Protein AF-A0A6N7CE46-F1 (afdb_monomer)

Mean predicted aligned error: 7.09 Å

Nearest PDB structures (foldseek):
  2wns-assembly1_A  TM=3.962E-01  e=1.660E+00  Homo sapiens
  1vi6-assembly2_C  TM=4.891E-01  e=3.955E+00  Archaeoglobus fulgidus
  5vjn-assembly1_B  TM=3.052E-01  e=3.461E+00  Saccharomyces cerevisiae
  1g2p-assembly1_A-2  TM=2.983E-01  e=4.520E+00  Saccharomyces cerevisiae

Sequence (138 aa):
MKKDTRSAGVARQYSGTAGRIENSQIGVFLAYASDRSRALIDRELYLPRAWTEDRERCRAAGIGDEVAFATKPELAQTMIERALDAGVPFGWLTGDEAYGQVGKLRLWLESRGVAHVLAVPKSQMVISMEPQQRRAHA

Radius of gyration: 19.27 Å; Cα contacts (8 Å, |Δi|>4): 170; chains: 1; bounding box: 37×44×68 Å

Foldseek 3Di:
DDPDPLAAQFDQDQDPVVNHGDGDWDKAWDWDDDPVDIDTPDMDTQHDQVCLVDVVSCVSNVHDVPDHHDDSLRVVLVVVVVCVVVVPDDQAEEDEQVNVCPVVSVVVCVVVVHHYDYHHDPPDDDDDPDDDPDDPDD

Secondary structure (DSSP, 8-state):
----SSSTT-EEEEETTTTEEEEE-EEEEEEEE-SS-EEEEEEEEE--HHHHT-HHHHHHTT--TT-----HHHHHHHHHHHHHHTT---S-EEE-HHHHT-HHHHHHHHHTT--EEE---TT-----S---------

Solvent-accessible 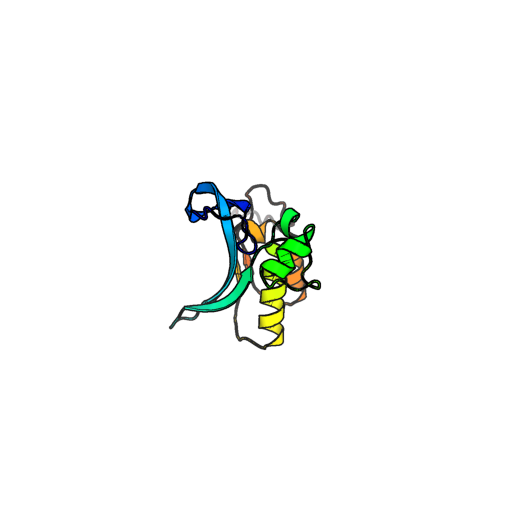surface area (backbone atoms only — not comparable to full-atom values): 8703 Å² total; per-residue (Å²): 130,55,93,63,76,70,51,68,42,44,39,80,37,77,35,80,91,74,74,41,75,39,43,38,67,49,75,49,74,43,69,49,76,57,98,88,50,72,45,76,77,45,76,46,76,44,41,50,60,80,45,56,74,33,61,69,58,30,48,78,44,74,42,61,89,86,58,67,70,55,53,70,58,56,51,50,50,51,52,50,49,53,38,55,75,69,62,60,88,76,83,62,46,76,51,54,45,86,47,37,60,37,60,68,58,53,54,49,34,55,75,71,71,46,47,70,54,57,38,56,55,92,84,59,87,76,87,77,96,71,91,78,85,75,84,89,74,134

Structure (mmCIF, N/CA/C/O backbone):
data_AF-A0A6N7CE46-F1
#
_entry.id   AF-A0A6N7CE46-F1
#
loop_
_atom_site.group_PDB
_atom_site.id
_atom_site.type_symbol
_atom_site.label_atom_id
_atom_site.label_alt_id
_atom_site.label_comp_id
_atom_site.label_asym_id
_atom_site.label_entity_id
_atom_site.label_seq_id
_atom_site.pdbx_PDB_ins_code
_atom_site.Cartn_x
_atom_site.Cartn_y
_atom_site.Cartn_z
_atom_site.occupancy
_atom_site.B_iso_or_equiv
_atom_site.auth_seq_id
_atom_site.auth_comp_id
_atom_site.auth_asym_id
_atom_site.auth_atom_id
_atom_site.pdbx_PDB_model_num
ATOM 1 N N . MET A 1 1 ? 14.168 -17.577 -2.569 1.00 52.12 1 MET A N 1
ATOM 2 C CA . MET A 1 1 ? 15.008 -16.953 -3.616 1.00 52.12 1 MET A CA 1
ATOM 3 C C . MET A 1 1 ? 14.562 -17.419 -4.990 1.00 52.12 1 MET A C 1
ATOM 5 O O . MET A 1 1 ? 14.509 -18.624 -5.221 1.00 52.12 1 MET A O 1
ATOM 9 N N . LYS A 1 2 ? 14.217 -16.488 -5.887 1.00 58.75 2 LYS A N 1
ATOM 10 C CA . LYS A 1 2 ? 13.754 -16.837 -7.234 1.00 58.75 2 LYS A CA 1
ATOM 11 C C . LYS A 1 2 ? 14.943 -16.851 -8.194 1.00 58.75 2 LYS A C 1
ATOM 13 O O . LYS A 1 2 ? 15.678 -15.872 -8.274 1.00 58.75 2 LYS A O 1
ATOM 18 N N . LYS A 1 3 ? 15.159 -17.972 -8.886 1.00 66.12 3 LYS A N 1
ATOM 19 C CA . LYS A 1 3 ? 16.285 -18.149 -9.826 1.00 66.12 3 LYS A CA 1
ATOM 20 C C . LYS A 1 3 ? 15.964 -17.715 -11.262 1.00 66.12 3 LYS A C 1
ATOM 22 O O . LYS A 1 3 ? 16.860 -17.672 -12.090 1.00 66.12 3 LYS A O 1
ATOM 27 N N . ASP A 1 4 ? 14.704 -17.406 -11.541 1.00 70.12 4 ASP A N 1
ATOM 28 C CA . ASP A 1 4 ? 14.203 -17.069 -12.872 1.00 70.12 4 ASP A CA 1
ATOM 29 C C . ASP A 1 4 ? 14.000 -15.550 -13.032 1.00 70.12 4 ASP A C 1
ATOM 31 O O . ASP A 1 4 ? 13.749 -14.842 -12.052 1.00 70.12 4 ASP A O 1
ATOM 35 N N . THR A 1 5 ? 14.116 -15.061 -14.268 1.00 73.31 5 THR A N 1
ATOM 36 C CA . THR A 1 5 ? 13.895 -13.665 -14.676 1.00 73.31 5 THR A CA 1
ATOM 37 C C . THR A 1 5 ? 12.525 -13.438 -15.322 1.00 73.31 5 THR A C 1
ATOM 39 O O . THR A 1 5 ? 12.102 -12.287 -15.437 1.00 73.31 5 THR A O 1
ATOM 42 N N . ARG A 1 6 ? 11.799 -14.495 -15.708 1.00 81.12 6 ARG A N 1
ATOM 43 C CA . ARG A 1 6 ? 10.496 -14.402 -16.403 1.00 81.12 6 ARG A CA 1
ATOM 44 C C . ARG A 1 6 ? 9.322 -14.148 -15.469 1.00 81.12 6 ARG A C 1
ATOM 46 O O . ARG A 1 6 ? 8.261 -13.694 -15.869 1.00 81.12 6 ARG A O 1
ATOM 53 N N . SER A 1 7 ? 9.518 -14.443 -14.202 1.00 88.00 7 SER A N 1
ATOM 54 C CA . SER A 1 7 ? 8.521 -14.277 -13.164 1.00 88.00 7 SER A CA 1
ATOM 55 C C . SER A 1 7 ? 8.174 -12.818 -12.849 1.00 88.00 7 SER A C 1
ATOM 57 O O . SER A 1 7 ? 9.048 -12.086 -12.395 1.00 88.00 7 SER A O 1
ATOM 59 N N . ALA A 1 8 ? 6.897 -12.445 -12.980 1.00 91.81 8 ALA A N 1
ATOM 60 C CA . ALA A 1 8 ? 6.363 -11.093 -12.750 1.00 91.81 8 ALA A CA 1
ATOM 61 C C . ALA A 1 8 ? 7.007 -10.344 -11.566 1.00 91.81 8 ALA A C 1
ATOM 63 O O . ALA A 1 8 ? 7.014 -10.838 -10.440 1.00 91.81 8 ALA A O 1
ATOM 64 N N . GLY A 1 9 ? 7.543 -9.145 -11.793 1.00 91.81 9 GLY A N 1
ATOM 65 C CA . GLY A 1 9 ? 8.088 -8.288 -10.730 1.00 91.81 9 GLY A CA 1
ATOM 66 C C . GLY A 1 9 ? 9.365 -8.795 -10.047 1.00 91.81 9 GLY A C 1
ATOM 67 O O . GLY A 1 9 ? 9.808 -8.196 -9.066 1.00 91.81 9 GLY A O 1
ATOM 68 N N . VAL A 1 10 ? 9.980 -9.886 -10.526 1.00 92.75 10 VAL A N 1
ATOM 69 C CA . VAL A 1 10 ? 11.241 -10.377 -9.959 1.00 92.75 10 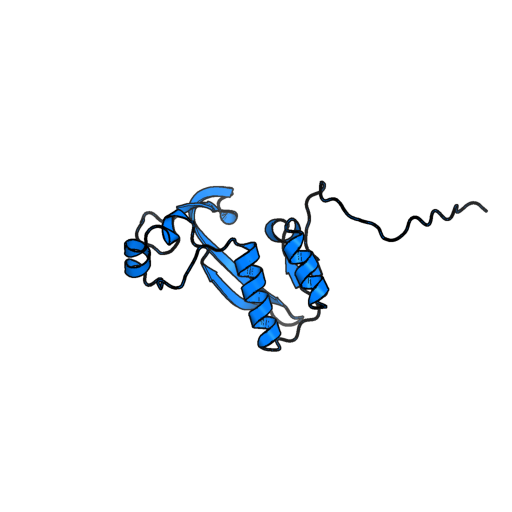VAL A CA 1
ATOM 70 C C . VAL A 1 10 ? 12.396 -9.444 -10.323 1.00 92.75 10 VAL A C 1
ATOM 72 O O . VAL A 1 10 ? 12.641 -9.147 -11.496 1.00 92.75 10 VAL A O 1
ATOM 75 N N . ALA A 1 11 ? 13.121 -8.975 -9.317 1.00 91.00 11 ALA A N 1
ATOM 76 C CA . ALA A 1 11 ? 14.342 -8.203 -9.506 1.00 91.00 11 ALA A CA 1
ATOM 77 C C . ALA A 1 11 ? 15.211 -8.268 -8.252 1.00 91.00 11 ALA A C 1
ATOM 79 O O . ALA A 1 11 ? 14.771 -8.722 -7.193 1.00 91.00 11 ALA A O 1
ATOM 80 N N . ARG A 1 12 ? 16.437 -7.747 -8.350 1.00 88.81 12 ARG A N 1
ATOM 81 C CA . ARG A 1 12 ? 17.277 -7.490 -7.180 1.00 88.81 12 ARG A CA 1
ATOM 82 C C . ARG A 1 12 ? 16.659 -6.388 -6.327 1.00 88.81 12 ARG A C 1
ATOM 84 O O . ARG A 1 12 ? 16.721 -5.216 -6.682 1.00 88.81 12 ARG A O 1
ATOM 91 N N . GLN A 1 13 ? 16.079 -6.781 -5.203 1.00 86.00 13 GLN A N 1
ATOM 92 C CA . GLN A 1 13 ? 15.368 -5.895 -4.289 1.00 86.00 13 GLN A CA 1
ATOM 93 C C . GLN A 1 13 ? 15.736 -6.249 -2.854 1.00 86.00 13 GLN A C 1
ATOM 95 O O . GLN A 1 13 ? 16.085 -7.395 -2.566 1.00 86.00 13 GLN A O 1
ATOM 100 N N . TYR A 1 14 ? 15.671 -5.269 -1.952 1.00 80.56 14 TYR A N 1
ATOM 101 C CA . TYR A 1 14 ? 15.805 -5.552 -0.530 1.00 80.56 14 TYR A CA 1
ATOM 102 C C . TYR A 1 14 ? 14.609 -6.389 -0.066 1.00 80.56 14 TYR A C 1
ATOM 104 O O . TYR A 1 14 ? 13.462 -5.942 -0.135 1.00 80.56 14 TYR A O 1
ATOM 112 N N . SER A 1 15 ? 14.890 -7.608 0.380 1.00 77.06 15 SER A N 1
ATOM 113 C CA . SER A 1 15 ? 13.914 -8.512 0.972 1.00 77.06 15 SER A CA 1
ATOM 114 C C . SER A 1 15 ? 13.991 -8.362 2.485 1.00 77.06 15 SER A C 1
ATOM 116 O O . SER A 1 15 ? 14.996 -8.736 3.088 1.00 77.06 15 SER A O 1
ATOM 118 N N . GLY A 1 16 ? 12.933 -7.823 3.099 1.00 73.75 16 GLY A N 1
ATOM 119 C CA . GLY A 1 16 ? 12.868 -7.643 4.553 1.00 73.75 16 GLY A CA 1
ATOM 120 C C . GLY A 1 16 ? 12.995 -8.967 5.310 1.00 73.75 16 GLY A C 1
ATOM 121 O O . GLY A 1 16 ? 13.712 -9.045 6.298 1.00 73.75 16 GLY A O 1
ATOM 122 N N . THR A 1 17 ? 12.396 -10.042 4.788 1.00 71.81 17 THR A N 1
ATOM 123 C CA . THR A 1 17 ? 12.501 -11.386 5.377 1.00 71.81 17 THR A CA 1
ATOM 124 C C . THR A 1 17 ? 13.910 -11.969 5.268 1.00 71.81 17 THR A C 1
ATOM 126 O O . THR A 1 17 ? 14.352 -12.667 6.173 1.00 71.81 17 THR A O 1
ATOM 129 N N . ALA A 1 18 ? 14.625 -11.701 4.170 1.00 73.19 18 ALA A N 1
ATOM 130 C CA . ALA A 1 18 ? 15.988 -12.200 3.975 1.00 73.19 18 ALA A CA 1
ATOM 131 C C . ALA A 1 18 ? 17.070 -11.261 4.545 1.00 73.19 18 ALA A C 1
ATOM 133 O O . ALA A 1 18 ? 18.245 -11.624 4.549 1.00 73.19 18 ALA A O 1
ATOM 134 N N . GLY A 1 19 ? 16.702 -10.045 4.960 1.00 83.25 19 GLY A N 1
ATOM 135 C CA . GLY A 1 19 ? 17.611 -9.021 5.481 1.00 83.25 19 GLY A CA 1
ATOM 136 C C . GLY A 1 19 ? 18.641 -8.499 4.472 1.00 83.25 19 GLY A C 1
ATOM 137 O O . GLY A 1 19 ? 19.614 -7.858 4.864 1.00 83.25 19 GLY A O 1
ATOM 138 N N . ARG A 1 20 ? 18.476 -8.785 3.174 1.00 84.06 20 ARG A N 1
ATOM 139 C CA . ARG A 1 20 ? 19.474 -8.488 2.135 1.00 84.06 20 ARG A CA 1
ATOM 140 C C . ARG A 1 20 ? 18.843 -8.206 0.780 1.00 84.06 20 ARG A C 1
ATOM 142 O O . ARG A 1 20 ? 17.680 -8.522 0.532 1.00 84.06 20 ARG A O 1
ATOM 149 N N . ILE A 1 21 ? 19.647 -7.648 -0.123 1.00 85.75 21 ILE A N 1
ATOM 150 C CA . ILE A 1 21 ? 19.272 -7.501 -1.530 1.00 85.75 21 ILE A CA 1
ATOM 151 C C . ILE A 1 21 ? 19.431 -8.847 -2.227 1.00 85.75 21 ILE A C 1
ATOM 153 O O . ILE A 1 21 ? 20.538 -9.371 -2.339 1.00 85.75 21 ILE A O 1
ATOM 157 N N . GLU A 1 22 ? 18.335 -9.375 -2.751 1.00 87.19 22 GLU A N 1
ATOM 158 C CA . GLU A 1 22 ? 18.334 -10.607 -3.533 1.00 87.19 22 GLU A CA 1
ATOM 159 C C . GLU A 1 22 ? 17.285 -10.565 -4.642 1.00 87.19 22 GLU A C 1
ATOM 161 O O . GLU A 1 22 ? 16.402 -9.704 -4.658 1.00 87.19 22 GLU A O 1
ATOM 166 N N . ASN A 1 23 ? 17.394 -11.495 -5.592 1.00 87.62 23 ASN A N 1
ATOM 167 C CA . ASN A 1 23 ? 16.403 -11.631 -6.650 1.00 87.62 23 ASN A CA 1
ATOM 168 C C . ASN A 1 23 ? 15.086 -12.165 -6.063 1.00 87.62 23 ASN A C 1
ATOM 170 O O . ASN A 1 23 ? 14.969 -13.345 -5.702 1.00 87.62 23 ASN A O 1
ATOM 174 N N . SER A 1 24 ? 14.117 -11.266 -5.920 1.00 89.69 24 SER A N 1
ATOM 175 C CA . SER A 1 24 ? 12.871 -11.492 -5.194 1.00 89.69 24 SER A CA 1
ATOM 176 C C . SER A 1 24 ? 11.708 -10.727 -5.824 1.00 89.69 24 SER A C 1
ATOM 178 O O . SER A 1 24 ? 11.895 -9.782 -6.595 1.00 89.69 24 SER A O 1
ATOM 180 N N . GLN A 1 25 ? 10.499 -11.185 -5.506 1.00 92.62 25 GLN A N 1
ATOM 181 C CA . GLN A 1 25 ? 9.253 -10.462 -5.744 1.00 92.62 25 GLN A CA 1
ATOM 182 C C . GLN A 1 25 ? 8.837 -9.812 -4.428 1.00 92.62 25 GLN A C 1
ATOM 184 O O . GLN A 1 25 ? 9.008 -10.417 -3.368 1.00 92.62 25 GLN A O 1
ATOM 189 N N . ILE A 1 26 ? 8.275 -8.610 -4.500 1.00 91.62 26 ILE A N 1
ATOM 190 C CA . ILE A 1 26 ? 7.791 -7.889 -3.327 1.00 91.62 26 ILE A CA 1
ATOM 191 C C . ILE A 1 26 ? 6.290 -7.669 -3.480 1.00 91.62 26 ILE A C 1
ATOM 193 O O . ILE A 1 26 ? 5.849 -7.072 -4.459 1.00 91.62 26 ILE A O 1
ATOM 197 N N . GLY A 1 27 ? 5.519 -8.156 -2.511 1.00 94.31 27 GLY A N 1
ATOM 198 C CA . GLY A 1 27 ? 4.094 -7.866 -2.394 1.00 94.31 27 GLY A CA 1
ATOM 199 C C . GLY A 1 27 ? 3.841 -6.752 -1.383 1.00 94.31 27 GLY A C 1
ATOM 200 O O . GLY A 1 27 ? 4.548 -6.650 -0.379 1.00 94.31 27 GLY A O 1
ATOM 201 N N . VAL A 1 28 ? 2.826 -5.940 -1.654 1.00 96.00 28 VAL A N 1
ATOM 202 C CA . VAL A 1 28 ? 2.198 -5.023 -0.700 1.00 96.00 28 VAL A CA 1
ATOM 203 C C . VAL A 1 28 ? 0.859 -5.638 -0.310 1.00 96.00 28 VAL A C 1
ATOM 205 O O . VAL A 1 28 ? 0.138 -6.138 -1.169 1.00 96.00 28 VAL A O 1
ATOM 208 N N . PHE A 1 29 ? 0.540 -5.651 0.981 1.00 96.69 29 PHE A N 1
ATOM 209 C CA . PHE A 1 29 ? -0.650 -6.318 1.503 1.00 96.69 29 PHE A CA 1
ATOM 210 C C . PHE A 1 29 ? -1.410 -5.391 2.443 1.00 96.69 29 PHE A C 1
ATOM 212 O O . PHE A 1 29 ? -0.796 -4.721 3.273 1.00 96.69 29 PHE A O 1
ATOM 219 N N . LEU A 1 30 ? -2.738 -5.407 2.342 1.00 97.88 30 LEU A N 1
ATOM 220 C CA . LEU A 1 30 ? -3.629 -4.764 3.300 1.00 97.88 30 LEU A CA 1
ATOM 221 C C . LEU A 1 30 ? -4.288 -5.858 4.132 1.00 97.88 30 LEU A C 1
ATOM 223 O O . LEU A 1 30 ? -4.981 -6.732 3.605 1.00 97.88 30 LEU A O 1
ATOM 227 N N . ALA A 1 31 ? -4.046 -5.815 5.437 1.00 97.75 31 ALA A N 1
ATOM 228 C CA . ALA A 1 31 ? -4.634 -6.739 6.389 1.00 97.75 31 ALA A CA 1
ATOM 229 C C . ALA A 1 31 ? -5.719 -6.032 7.201 1.00 97.75 31 ALA A C 1
ATOM 231 O O . ALA A 1 31 ? -5.484 -4.973 7.778 1.00 97.75 31 ALA A O 1
ATOM 232 N N . TYR A 1 32 ? -6.886 -6.656 7.281 1.00 97.31 32 TYR A N 1
ATOM 233 C CA . TYR A 1 32 ? -7.949 -6.276 8.191 1.00 97.31 32 TYR A CA 1
ATOM 234 C C . TYR A 1 32 ? -7.791 -7.034 9.504 1.00 97.31 32 TYR A C 1
ATOM 236 O O . TYR A 1 32 ? -7.600 -8.253 9.500 1.00 97.31 32 TYR A O 1
ATOM 244 N N . ALA A 1 33 ? -7.880 -6.324 10.625 1.00 96.62 33 ALA A N 1
ATOM 245 C CA . ALA A 1 33 ? -7.774 -6.901 11.955 1.00 96.62 33 ALA A CA 1
ATOM 246 C C . ALA A 1 33 ? -8.997 -6.532 12.797 1.00 96.62 33 ALA A C 1
ATOM 248 O O . ALA A 1 33 ? -9.386 -5.371 12.878 1.00 96.62 33 ALA A O 1
ATOM 249 N N . SER A 1 34 ? -9.556 -7.541 13.452 1.00 93.94 34 SER A N 1
ATOM 250 C CA . SER A 1 34 ? -10.618 -7.435 14.449 1.00 93.94 34 SER A CA 1
ATOM 251 C C . SER A 1 34 ? -10.178 -8.134 15.736 1.00 93.94 34 SER A C 1
ATOM 253 O O . SER A 1 34 ? -9.139 -8.796 15.779 1.00 93.94 34 SER A O 1
ATOM 255 N N . ASP A 1 35 ? -10.995 -8.019 16.774 1.00 93.62 35 ASP A N 1
ATOM 256 C CA . ASP A 1 35 ? -10.875 -8.783 18.017 1.00 93.62 35 ASP A CA 1
ATOM 257 C C . ASP A 1 35 ? -10.887 -10.307 17.793 1.00 93.62 35 ASP A C 1
ATOM 259 O O . ASP A 1 35 ? -10.229 -11.049 18.520 1.00 93.62 35 ASP A O 1
ATOM 263 N N . ARG A 1 36 ? -11.605 -10.776 16.767 1.00 93.44 36 ARG A N 1
ATOM 264 C CA . ARG A 1 36 ? -11.787 -12.206 16.485 1.00 93.44 36 ARG A CA 1
ATOM 265 C C . ARG A 1 36 ? -10.838 -12.772 15.442 1.00 93.44 36 ARG A C 1
ATOM 267 O O . ARG A 1 36 ? -10.584 -13.973 15.446 1.00 93.44 36 ARG A O 1
ATOM 274 N N . SER A 1 37 ? -10.367 -11.960 14.500 1.00 93.56 37 SER A N 1
ATOM 275 C CA . SER A 1 37 ? -9.620 -12.479 13.351 1.00 93.56 37 SER A CA 1
ATOM 276 C C . SER A 1 37 ? -8.778 -11.435 12.631 1.00 93.56 37 SER A C 1
ATOM 278 O O . SER A 1 37 ? -8.958 -10.225 12.792 1.00 93.56 37 SER A O 1
ATOM 280 N N . ARG A 1 38 ? -7.868 -11.938 11.794 1.00 95.06 38 ARG A N 1
ATOM 281 C CA . ARG A 1 38 ? -7.061 -11.159 10.859 1.00 95.06 38 ARG A CA 1
ATOM 282 C C . ARG A 1 38 ? -7.136 -11.792 9.475 1.00 95.06 38 ARG A C 1
ATOM 284 O O . ARG A 1 38 ? -6.955 -13.002 9.361 1.00 95.06 38 ARG A O 1
ATOM 291 N N . ALA A 1 39 ? -7.362 -10.985 8.446 1.00 96.50 39 ALA A N 1
ATOM 292 C CA . ALA A 1 39 ? -7.438 -11.447 7.062 1.00 96.50 39 ALA A CA 1
ATOM 293 C C . ALA A 1 39 ? -6.742 -10.465 6.119 1.00 96.50 39 ALA A C 1
ATOM 295 O O . ALA A 1 39 ? -6.814 -9.256 6.320 1.00 96.50 39 ALA A O 1
ATOM 296 N N . LEU A 1 40 ? -6.087 -10.975 5.074 1.00 97.38 40 LEU A N 1
ATOM 297 C CA . LEU A 1 40 ? -5.643 -10.132 3.965 1.00 97.38 40 LEU A CA 1
ATOM 298 C C . LEU A 1 40 ? -6.863 -9.809 3.108 1.00 97.38 40 LEU A C 1
ATOM 300 O O . LEU A 1 40 ? -7.522 -10.725 2.618 1.00 97.38 40 LEU A O 1
ATOM 304 N N . ILE A 1 41 ? -7.161 -8.524 2.959 1.00 97.25 41 ILE A N 1
ATOM 305 C CA . ILE A 1 41 ? -8.327 -8.046 2.206 1.00 97.25 41 ILE A CA 1
ATOM 306 C C . ILE A 1 41 ? -7.944 -7.469 0.846 1.00 97.25 41 ILE A C 1
ATOM 308 O O . ILE A 1 41 ? -8.791 -7.378 -0.033 1.00 97.25 41 ILE A O 1
ATOM 312 N N . ASP A 1 42 ? -6.671 -7.123 0.657 1.00 98.19 42 ASP A N 1
ATOM 313 C CA . ASP A 1 42 ? -6.152 -6.643 -0.618 1.00 98.19 42 ASP A CA 1
ATOM 314 C C . ASP A 1 42 ? -4.651 -6.965 -0.745 1.00 98.19 42 ASP A C 1
ATOM 316 O O . ASP A 1 42 ? -3.945 -7.178 0.253 1.00 98.19 42 ASP A O 1
ATOM 320 N N . ARG A 1 43 ? -4.158 -7.020 -1.982 1.00 97.19 43 ARG A N 1
ATOM 321 C CA . ARG A 1 43 ? -2.763 -7.294 -2.327 1.00 97.19 43 ARG A CA 1
ATOM 322 C C . ARG A 1 43 ? -2.383 -6.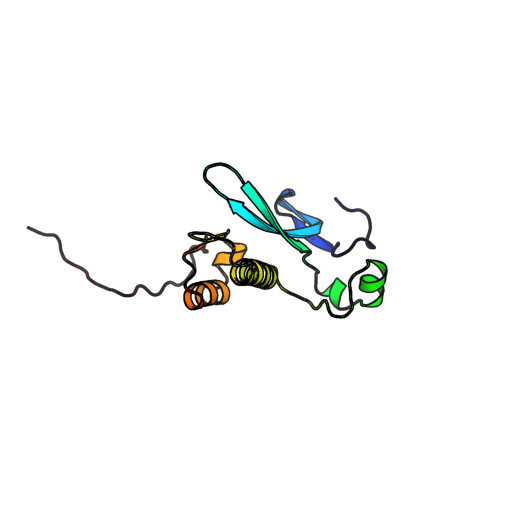631 -3.646 1.00 97.19 43 ARG A C 1
ATOM 324 O O . ARG A 1 43 ? -3.119 -6.715 -4.621 1.00 97.19 43 ARG A O 1
ATOM 331 N N . GLU A 1 44 ? -1.165 -6.118 -3.707 1.00 96.88 44 GLU A N 1
ATOM 332 C CA . GLU A 1 44 ? -0.551 -5.612 -4.933 1.00 96.88 44 GLU A CA 1
ATOM 333 C C . GLU A 1 44 ? 0.845 -6.203 -5.118 1.00 96.88 44 GLU A C 1
ATOM 335 O O . GLU A 1 44 ? 1.587 -6.428 -4.155 1.00 96.88 44 GLU A O 1
ATOM 340 N N . LEU A 1 45 ? 1.224 -6.454 -6.370 1.00 95.56 45 LEU A N 1
ATOM 341 C CA . LEU A 1 45 ? 2.591 -6.833 -6.712 1.00 95.56 45 LEU A CA 1
ATOM 342 C C . LEU A 1 45 ? 3.380 -5.568 -7.047 1.00 95.56 45 LEU A C 1
ATOM 344 O O . LEU A 1 45 ? 3.072 -4.881 -8.016 1.00 95.56 45 LEU A O 1
ATOM 348 N N . TYR A 1 46 ? 4.441 -5.284 -6.294 1.00 95.00 46 TYR A N 1
ATOM 349 C CA . TYR A 1 46 ? 5.333 -4.187 -6.646 1.00 95.00 46 TYR A CA 1
ATOM 350 C C . TYR A 1 46 ? 6.160 -4.559 -7.882 1.00 95.00 46 TYR A C 1
ATOM 352 O O . TYR A 1 46 ? 6.943 -5.515 -7.859 1.00 95.00 46 TYR A O 1
ATOM 360 N N . LEU A 1 47 ? 5.995 -3.779 -8.952 1.00 95.81 47 LEU A N 1
ATOM 361 C CA . LEU A 1 47 ? 6.767 -3.896 -10.183 1.00 95.81 47 LEU A CA 1
ATOM 362 C C . LEU A 1 47 ? 7.884 -2.843 -10.202 1.00 95.81 47 LEU A C 1
ATOM 364 O O . LEU A 1 47 ? 7.602 -1.646 -10.279 1.00 95.81 47 LEU A O 1
ATOM 368 N N . PRO A 1 48 ? 9.164 -3.254 -10.161 1.00 93.94 48 PRO A N 1
ATOM 369 C CA . PRO A 1 48 ? 10.279 -2.339 -10.369 1.00 93.94 48 PRO A CA 1
ATOM 370 C C . PRO A 1 48 ? 10.176 -1.636 -11.725 1.00 93.94 48 PRO A C 1
ATOM 372 O O . PRO A 1 48 ? 9.695 -2.218 -12.690 1.00 93.94 48 PRO A O 1
ATOM 375 N N . ARG A 1 49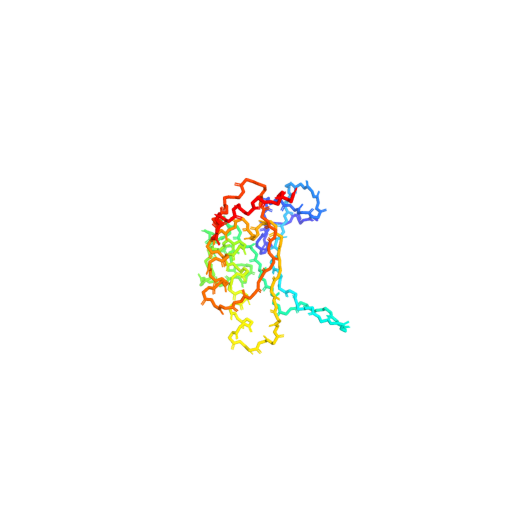 ? 10.720 -0.423 -11.839 1.00 93.88 49 ARG A N 1
ATOM 376 C CA . ARG A 1 49 ? 10.709 0.357 -13.089 1.00 93.88 49 ARG A CA 1
ATOM 377 C C . ARG A 1 49 ? 11.236 -0.418 -14.310 1.00 93.88 49 ARG A C 1
ATOM 379 O O . ARG A 1 49 ? 10.617 -0.396 -15.361 1.00 93.88 49 ARG A O 1
ATOM 386 N N . ALA A 1 50 ? 12.293 -1.211 -14.131 1.00 92.62 50 ALA A N 1
ATOM 387 C CA . ALA A 1 50 ? 12.843 -2.066 -15.189 1.00 92.62 50 ALA A CA 1
ATOM 388 C C . ALA A 1 50 ? 11.872 -3.152 -15.705 1.00 92.62 50 ALA A C 1
ATOM 390 O O . ALA A 1 50 ? 12.105 -3.723 -16.763 1.00 92.62 50 ALA A O 1
ATOM 391 N N . TRP A 1 51 ? 10.818 -3.486 -14.952 1.00 94.62 51 TRP A N 1
ATOM 392 C CA . TRP A 1 51 ? 9.716 -4.306 -15.457 1.00 94.62 51 TRP A CA 1
ATOM 393 C C . TRP A 1 51 ? 8.764 -3.471 -16.291 1.00 94.62 51 TRP A C 1
ATOM 395 O O . TRP A 1 51 ? 8.428 -3.854 -17.402 1.00 94.62 51 TRP A O 1
ATOM 405 N N . THR A 1 52 ? 8.337 -2.323 -15.768 1.00 93.69 52 THR A N 1
ATOM 406 C CA . THR A 1 52 ? 7.328 -1.513 -16.444 1.00 93.69 52 THR A CA 1
ATOM 407 C C . THR A 1 52 ? 7.855 -0.799 -17.696 1.00 93.69 52 THR A C 1
ATOM 409 O O . THR A 1 52 ? 7.065 -0.369 -18.535 1.00 93.69 52 THR A O 1
ATOM 412 N N . GLU A 1 53 ? 9.169 -0.716 -17.874 1.00 94.75 53 GLU A N 1
ATOM 413 C CA . GLU A 1 53 ? 9.813 -0.244 -19.106 1.00 94.75 53 GLU A CA 1
ATOM 414 C C . GLU A 1 53 ? 9.962 -1.346 -20.174 1.00 94.75 53 GLU A C 1
ATOM 416 O O . GLU A 1 53 ? 10.169 -1.036 -21.343 1.00 94.75 53 GLU A O 1
ATOM 421 N N . ASP A 1 54 ? 9.787 -2.621 -19.809 1.00 95.38 54 ASP A N 1
ATOM 422 C CA . ASP A 1 54 ? 9.866 -3.776 -20.710 1.00 95.38 54 ASP A CA 1
ATOM 423 C C . ASP A 1 54 ? 8.470 -4.388 -20.919 1.00 95.38 54 ASP A C 1
ATOM 425 O O . ASP A 1 54 ? 8.035 -5.320 -20.232 1.00 95.38 54 ASP A O 1
ATOM 429 N N . ARG A 1 55 ? 7.729 -3.817 -21.877 1.00 94.62 55 ARG A N 1
ATOM 430 C CA . ARG A 1 55 ? 6.339 -4.213 -22.156 1.00 94.62 55 ARG A CA 1
ATOM 431 C C . ARG A 1 55 ? 6.216 -5.638 -22.683 1.00 94.62 55 ARG A C 1
ATOM 433 O O . ARG A 1 55 ? 5.255 -6.323 -22.342 1.00 94.62 55 ARG A O 1
ATOM 440 N N . GLU A 1 56 ? 7.180 -6.110 -23.470 1.00 94.75 56 GLU A N 1
ATOM 441 C CA . GLU A 1 56 ? 7.176 -7.492 -23.961 1.00 94.75 56 GLU A CA 1
ATOM 442 C C . GLU A 1 56 ? 7.304 -8.484 -22.804 1.00 94.75 56 GLU A C 1
ATOM 444 O O . GLU A 1 56 ? 6.525 -9.438 -22.707 1.00 94.75 56 GLU A O 1
ATOM 449 N N . ARG A 1 57 ? 8.214 -8.213 -21.865 1.00 94.31 57 ARG A N 1
ATOM 450 C CA . ARG A 1 57 ? 8.373 -9.018 -20.653 1.00 94.31 57 ARG A CA 1
ATOM 451 C C . ARG A 1 57 ? 7.149 -8.957 -19.743 1.00 94.31 57 ARG A C 1
ATOM 453 O O . ARG A 1 57 ? 6.761 -9.990 -19.197 1.00 94.31 57 ARG A O 1
ATOM 460 N N . CYS A 1 58 ? 6.526 -7.789 -19.587 1.00 94.56 58 CYS A N 1
ATOM 461 C CA . CYS A 1 58 ? 5.264 -7.649 -18.856 1.00 94.56 58 CYS A CA 1
ATOM 462 C C . CYS A 1 58 ? 4.168 -8.542 -19.448 1.00 94.56 58 CYS A C 1
ATOM 464 O O . CYS A 1 58 ? 3.597 -9.359 -18.722 1.00 94.56 58 CYS A O 1
ATOM 466 N N . ARG A 1 59 ? 3.934 -8.460 -20.763 1.00 95.12 59 ARG A N 1
ATOM 467 C CA . ARG A 1 59 ? 2.913 -9.263 -21.454 1.00 95.12 59 ARG A CA 1
ATOM 468 C C . ARG A 1 59 ? 3.190 -10.760 -21.339 1.00 95.12 59 ARG A C 1
ATOM 470 O O . ARG A 1 59 ? 2.281 -11.523 -21.024 1.00 95.12 59 ARG A O 1
ATOM 477 N N . ALA A 1 60 ? 4.447 -11.179 -21.498 1.00 94.50 60 ALA A N 1
ATOM 478 C CA . ALA A 1 60 ? 4.857 -12.571 -21.298 1.00 94.50 60 ALA A CA 1
ATOM 479 C C . ALA A 1 60 ? 4.597 -13.083 -19.867 1.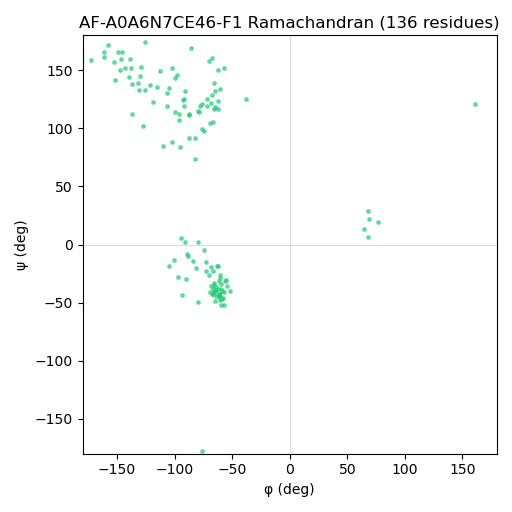00 94.50 60 ALA A C 1
ATOM 481 O O . ALA A 1 60 ? 4.404 -14.282 -19.669 1.00 94.50 60 ALA A O 1
ATOM 482 N N . ALA A 1 61 ? 4.570 -12.190 -18.874 1.00 93.62 61 ALA A N 1
ATOM 483 C CA . ALA A 1 61 ? 4.234 -12.499 -17.486 1.00 93.62 61 ALA A CA 1
ATOM 484 C C . ALA A 1 61 ? 2.747 -12.269 -17.135 1.00 93.62 61 ALA A C 1
ATOM 486 O O . ALA A 1 61 ? 2.383 -12.397 -15.965 1.00 93.62 61 ALA A O 1
ATOM 487 N N . GLY A 1 62 ? 1.898 -11.932 -18.115 1.00 94.25 62 GLY A N 1
ATOM 488 C CA . GLY A 1 62 ? 0.466 -11.675 -17.923 1.00 94.25 62 GLY A CA 1
ATOM 489 C C . GLY A 1 62 ? 0.134 -10.316 -17.297 1.00 94.25 62 GLY A C 1
ATOM 490 O O . GLY A 1 62 ? -0.946 -10.156 -16.738 1.00 94.25 62 GLY A O 1
ATOM 491 N N . ILE A 1 63 ? 1.055 -9.352 -17.350 1.00 94.94 63 ILE A N 1
ATOM 492 C CA . ILE A 1 63 ? 0.852 -7.984 -16.858 1.00 94.94 63 ILE A CA 1
ATOM 493 C C . ILE A 1 63 ? 0.343 -7.121 -18.018 1.00 94.94 63 ILE A C 1
ATOM 495 O O . ILE A 1 63 ? 1.003 -7.052 -19.058 1.00 94.94 63 ILE A O 1
ATOM 499 N N . GLY A 1 64 ? -0.802 -6.462 -17.829 1.00 95.06 64 GLY A N 1
ATOM 500 C CA . GLY A 1 64 ? -1.406 -5.575 -18.825 1.00 95.06 64 GLY A CA 1
ATOM 501 C C . GLY A 1 64 ? -0.602 -4.296 -19.088 1.00 95.06 64 GLY A C 1
ATOM 502 O O . GLY A 1 64 ? 0.252 -3.881 -18.295 1.00 95.06 64 GLY A O 1
ATOM 503 N N . ASP A 1 65 ? -0.860 -3.668 -20.235 1.00 95.19 65 ASP A N 1
ATOM 504 C CA . ASP A 1 65 ? -0.150 -2.461 -20.678 1.00 95.19 65 ASP A CA 1
ATOM 505 C C . ASP A 1 65 ? -0.556 -1.214 -19.877 1.00 95.19 65 ASP A C 1
ATOM 507 O O . ASP A 1 65 ? 0.226 -0.272 -19.765 1.00 95.19 65 ASP A O 1
ATOM 511 N N . GLU A 1 66 ? -1.740 -1.236 -19.266 1.00 94.88 66 GLU A N 1
ATOM 512 C CA . GLU A 1 66 ? -2.241 -0.212 -18.351 1.00 94.88 66 GLU A CA 1
ATOM 513 C C . GLU A 1 66 ? -1.469 -0.159 -17.025 1.00 94.88 66 GLU A C 1
ATOM 515 O O . GLU A 1 66 ? -1.499 0.855 -16.325 1.00 94.88 66 GLU A O 1
ATOM 520 N N . VAL A 1 67 ? -0.746 -1.230 -16.677 1.00 95.25 67 VAL A N 1
ATOM 521 C CA . VAL A 1 67 ? 0.025 -1.296 -15.434 1.00 95.25 67 VAL A CA 1
ATOM 522 C C . VAL A 1 67 ? 1.304 -0.466 -15.565 1.00 95.25 67 VAL A C 1
ATOM 524 O O . VAL A 1 67 ? 2.324 -0.898 -16.124 1.00 95.25 67 VAL A O 1
ATOM 527 N N . ALA A 1 68 ? 1.243 0.744 -15.012 1.00 95.50 68 ALA A N 1
ATOM 528 C CA . ALA A 1 68 ? 2.359 1.671 -14.892 1.00 95.50 68 ALA A CA 1
ATOM 529 C C . ALA A 1 68 ? 3.201 1.411 -13.628 1.00 95.50 68 ALA A C 1
ATOM 531 O O . ALA A 1 68 ? 2.837 0.640 -12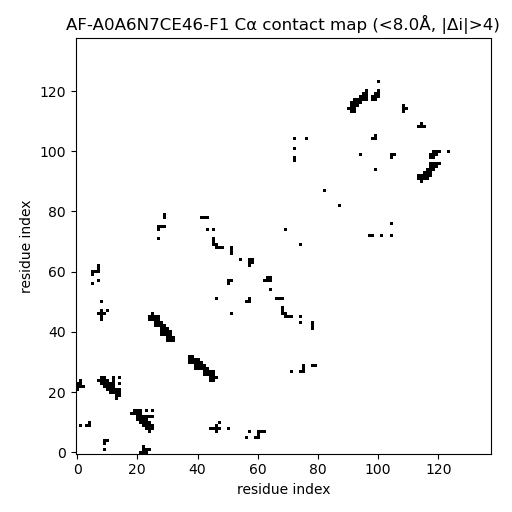.741 1.00 95.50 68 ALA A O 1
ATOM 532 N N . PHE A 1 69 ? 4.364 2.062 -13.548 1.00 96.69 69 PHE A N 1
ATOM 533 C CA . PHE A 1 69 ? 5.160 2.053 -12.322 1.00 96.69 69 PHE A CA 1
ATOM 534 C C . PHE A 1 69 ? 4.405 2.759 -11.190 1.00 96.69 69 PHE A C 1
ATOM 536 O O . PHE A 1 69 ? 3.968 3.893 -11.366 1.00 96.69 69 PHE A O 1
ATOM 543 N N . ALA A 1 70 ? 4.351 2.120 -10.024 1.00 96.81 70 ALA A N 1
ATOM 544 C CA . ALA A 1 70 ? 3.874 2.711 -8.782 1.00 96.81 70 ALA A CA 1
ATOM 545 C C . ALA A 1 70 ? 4.809 2.317 -7.635 1.00 96.81 70 ALA A C 1
ATOM 547 O O . ALA A 1 70 ? 5.265 1.174 -7.531 1.00 96.81 70 ALA A O 1
ATOM 548 N N . THR A 1 71 ? 5.109 3.268 -6.762 1.00 95.19 71 THR A N 1
ATOM 549 C CA . THR A 1 71 ? 5.842 3.033 -5.520 1.00 95.19 71 THR A CA 1
ATOM 550 C C . THR A 1 71 ? 4.984 2.241 -4.531 1.00 95.19 71 THR A C 1
ATOM 552 O O . THR A 1 71 ? 3.757 2.242 -4.595 1.00 95.19 71 THR A O 1
ATOM 555 N N . LYS A 1 72 ? 5.613 1.566 -3.561 1.00 94.19 72 LYS A N 1
ATOM 556 C CA . LYS A 1 72 ? 4.872 0.803 -2.538 1.00 94.19 72 LYS A CA 1
ATOM 557 C C . LYS A 1 72 ? 3.867 1.664 -1.750 1.00 94.19 72 LYS A C 1
ATOM 559 O O . LYS A 1 72 ? 2.764 1.176 -1.524 1.00 94.19 72 LYS A O 1
ATOM 564 N N . PRO A 1 73 ? 4.183 2.918 -1.359 1.00 95.31 73 PRO A N 1
ATOM 565 C CA . PRO A 1 73 ? 3.206 3.801 -0.724 1.00 95.31 73 PRO A CA 1
ATOM 566 C C . PRO A 1 73 ? 2.033 4.181 -1.636 1.00 95.31 73 PRO A C 1
ATOM 568 O O . PRO A 1 73 ? 0.912 4.241 -1.150 1.00 95.31 73 PRO A O 1
ATOM 571 N N . GLU A 1 74 ? 2.258 4.380 -2.939 1.00 96.81 74 GLU A N 1
ATOM 572 C CA . GLU A 1 74 ? 1.171 4.630 -3.906 1.00 96.81 74 GLU A CA 1
ATOM 573 C C . GLU A 1 74 ? 0.264 3.400 -4.063 1.00 96.81 74 GLU A C 1
ATOM 575 O O . GLU A 1 74 ? -0.961 3.530 -4.065 1.00 96.81 74 GLU A O 1
ATOM 580 N N . LEU A 1 75 ? 0.846 2.194 -4.108 1.00 97.56 75 LEU A N 1
ATOM 581 C CA . LEU A 1 75 ? 0.083 0.940 -4.099 1.00 97.56 75 LEU A CA 1
ATOM 582 C C . LEU A 1 75 ? -0.746 0.805 -2.816 1.00 97.56 75 LEU A C 1
ATOM 584 O O . LEU A 1 75 ? -1.941 0.536 -2.885 1.00 97.56 75 LEU A O 1
ATOM 588 N N . ALA A 1 76 ? -0.143 1.054 -1.650 1.00 97.06 76 ALA A N 1
ATOM 589 C CA . ALA A 1 76 ? -0.859 1.018 -0.378 1.00 97.06 76 ALA A CA 1
ATOM 590 C C . ALA A 1 76 ? -1.995 2.048 -0.326 1.00 97.06 76 ALA A C 1
ATOM 592 O O . ALA A 1 76 ? -3.095 1.702 0.090 1.00 97.06 76 ALA A O 1
ATOM 593 N N . GLN A 1 77 ? -1.765 3.282 -0.789 1.00 97.50 77 GLN A N 1
ATOM 594 C CA . GLN A 1 77 ? -2.809 4.304 -0.876 1.00 97.50 77 GLN A CA 1
ATOM 595 C C . GLN A 1 77 ? -3.981 3.834 -1.745 1.00 97.50 77 GLN A C 1
ATOM 597 O O . GLN A 1 77 ? -5.127 3.933 -1.318 1.00 97.50 77 GLN A O 1
ATOM 602 N N . THR A 1 78 ? -3.690 3.254 -2.912 1.00 97.69 78 THR A N 1
ATOM 603 C CA . THR A 1 78 ? -4.706 2.714 -3.830 1.00 97.69 78 THR A CA 1
ATOM 604 C C . THR A 1 78 ? -5.513 1.590 -3.170 1.00 97.69 78 THR A C 1
ATOM 606 O O . THR A 1 78 ? -6.736 1.557 -3.264 1.00 97.69 78 THR A O 1
ATOM 609 N N . MET A 1 79 ? -4.851 0.680 -2.450 1.00 98.31 79 MET A N 1
ATOM 610 C CA . MET A 1 79 ? -5.516 -0.406 -1.715 1.00 98.31 79 MET A CA 1
ATOM 611 C C . MET A 1 79 ? -6.421 0.128 -0.594 1.00 98.31 79 MET A C 1
ATOM 613 O O . MET A 1 79 ? -7.516 -0.386 -0.373 1.00 98.31 79 MET A O 1
ATOM 617 N N . ILE A 1 80 ? -5.986 1.178 0.110 1.00 97.81 80 ILE A N 1
ATOM 618 C CA . ILE A 1 80 ? -6.787 1.842 1.148 1.00 97.81 80 ILE A CA 1
ATOM 619 C C . ILE A 1 80 ? -7.993 2.546 0.524 1.00 97.81 80 ILE A C 1
ATOM 621 O O . ILE A 1 80 ? -9.095 2.448 1.056 1.00 97.81 80 ILE A O 1
ATOM 625 N N . GLU A 1 81 ? -7.804 3.223 -0.607 1.00 98.06 81 GLU A N 1
ATOM 626 C CA . GLU A 1 81 ? -8.882 3.870 -1.356 1.00 98.06 81 GLU A CA 1
ATOM 627 C C . GLU A 1 81 ? -9.953 2.859 -1.772 1.00 98.06 81 GLU A C 1
ATOM 629 O O . GLU A 1 81 ? -11.123 3.058 -1.458 1.00 98.06 81 GLU A O 1
ATOM 634 N N . ARG A 1 82 ? -9.558 1.704 -2.325 1.00 98.38 82 ARG A N 1
ATOM 635 C CA . ARG A 1 82 ? -10.500 0.618 -2.6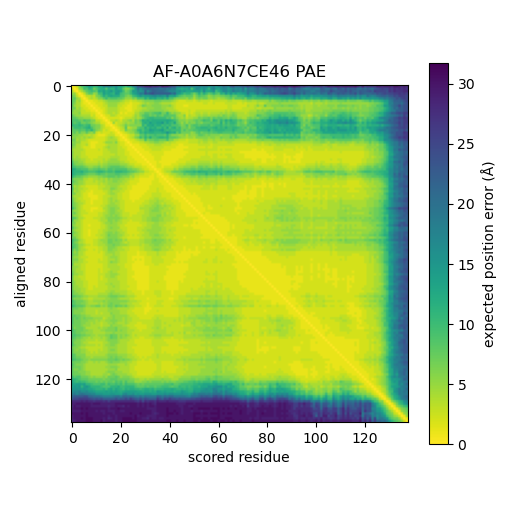44 1.00 98.38 82 ARG A CA 1
ATOM 636 C C . ARG A 1 82 ? -11.262 0.108 -1.422 1.00 98.38 82 ARG A C 1
ATOM 638 O O . ARG A 1 82 ? -12.455 -0.164 -1.522 1.00 98.38 82 ARG A O 1
ATOM 645 N N . ALA A 1 83 ? -10.602 -0.025 -0.270 1.00 98.00 83 ALA A N 1
ATOM 646 C CA . ALA A 1 83 ? -11.261 -0.453 0.964 1.00 98.00 83 ALA A CA 1
ATOM 647 C C . ALA A 1 83 ? -12.271 0.590 1.479 1.00 98.00 83 ALA A C 1
ATOM 649 O O . ALA A 1 83 ? -13.346 0.220 1.953 1.00 98.00 83 ALA A O 1
ATOM 650 N N . LEU A 1 84 ? -11.945 1.881 1.361 1.00 97.12 84 LEU A N 1
ATOM 651 C CA . LEU A 1 84 ? -12.852 2.982 1.687 1.00 97.12 84 LEU A CA 1
ATOM 652 C C . LEU A 1 84 ? -14.065 3.002 0.750 1.00 97.12 84 LEU A C 1
ATOM 654 O O . LEU A 1 84 ? -15.196 3.057 1.227 1.00 97.12 84 LEU A O 1
ATOM 658 N N . ASP A 1 85 ? -13.838 2.907 -0.559 1.00 97.75 85 ASP A N 1
ATOM 659 C CA . ASP A 1 85 ? -14.896 2.939 -1.574 1.00 97.75 85 ASP A CA 1
ATOM 660 C C . ASP A 1 85 ? -15.826 1.720 -1.474 1.00 97.75 85 ASP A C 1
ATOM 662 O O . ASP A 1 85 ? -17.032 1.828 -1.692 1.00 97.75 85 ASP A O 1
ATOM 666 N N . ALA A 1 86 ? -15.289 0.564 -1.072 1.00 97.75 86 ALA A N 1
ATOM 667 C CA . ALA A 1 86 ? -16.071 -0.633 -0.769 1.00 97.75 86 ALA A CA 1
ATOM 668 C C . ALA A 1 86 ? -16.830 -0.557 0.573 1.00 97.75 86 ALA A C 1
ATOM 670 O O . ALA A 1 86 ? -17.572 -1.482 0.906 1.00 97.75 86 ALA A O 1
ATOM 671 N N . GLY A 1 87 ? -16.644 0.508 1.362 1.00 97.19 87 GLY A N 1
ATOM 672 C CA . GLY A 1 87 ? -17.299 0.685 2.657 1.00 97.19 87 GLY A CA 1
ATOM 673 C C . GLY A 1 87 ? -16.831 -0.306 3.725 1.00 97.19 87 GLY A C 1
ATOM 674 O O . GLY A 1 87 ? -17.609 -0.660 4.613 1.00 97.19 87 GLY A O 1
ATOM 675 N N . VAL A 1 88 ? -15.583 -0.786 3.649 1.00 97.00 88 VAL A N 1
ATOM 676 C CA . VAL A 1 88 ? -15.031 -1.711 4.650 1.00 97.00 88 VAL A CA 1
ATOM 677 C C . VAL A 1 88 ? -15.011 -1.011 6.016 1.00 97.00 88 VAL A C 1
ATOM 679 O O . VAL A 1 88 ? -14.390 0.044 6.147 1.00 97.00 88 VAL A O 1
ATOM 682 N N . PRO A 1 89 ? -15.650 -1.566 7.062 1.00 95.12 89 PRO A N 1
ATOM 683 C CA . PRO A 1 89 ? -15.748 -0.885 8.348 1.00 95.12 89 PRO A CA 1
ATOM 684 C C . PRO A 1 89 ? -14.448 -1.025 9.141 1.00 95.12 89 PRO A C 1
ATOM 686 O O . PRO A 1 89 ? -14.122 -2.119 9.589 1.00 95.12 89 PRO A O 1
ATOM 689 N N . PHE A 1 90 ? -13.718 0.061 9.386 1.00 95.56 90 PHE A N 1
ATOM 690 C CA . PHE A 1 90 ? -12.550 0.064 10.275 1.00 95.56 90 PHE A CA 1
ATOM 691 C C . PHE A 1 90 ? -12.465 1.364 11.079 1.00 95.56 90 PHE A C 1
ATOM 693 O O . PHE A 1 90 ? -12.942 2.407 10.643 1.00 95.56 90 PHE A O 1
ATOM 700 N N . GLY A 1 91 ? -11.868 1.297 12.272 1.00 95.44 91 GLY A N 1
ATOM 701 C CA . GLY A 1 91 ? -11.737 2.463 13.154 1.00 95.44 91 GLY A CA 1
ATOM 702 C C . GLY A 1 91 ? -10.456 3.270 12.938 1.00 95.44 91 GLY A C 1
ATOM 703 O O . GLY A 1 91 ? -10.442 4.470 13.185 1.00 95.44 91 GLY A O 1
ATOM 704 N N . TRP A 1 92 ? -9.373 2.619 12.513 1.00 96.62 92 TRP A N 1
ATOM 705 C CA . TRP A 1 92 ? -8.077 3.255 12.287 1.00 96.62 92 TRP A CA 1
ATOM 706 C C . TRP A 1 92 ? -7.188 2.383 11.399 1.00 96.62 92 TRP A C 1
ATOM 708 O O . TRP A 1 92 ? -7.415 1.179 11.261 1.00 96.62 92 TRP A O 1
ATOM 718 N N . LEU A 1 93 ? -6.163 3.000 10.819 1.00 97.19 93 LEU A N 1
ATOM 719 C CA . LEU A 1 93 ? -5.157 2.343 9.992 1.00 97.19 93 LEU A CA 1
ATOM 720 C C . LEU A 1 93 ? -3.782 2.347 10.667 1.00 97.19 93 LEU A C 1
ATOM 722 O O . LEU A 1 93 ? -3.425 3.288 11.376 1.00 97.19 93 LEU A O 1
ATOM 726 N N . THR A 1 94 ? -2.974 1.320 10.404 1.00 97.25 94 THR A N 1
ATOM 727 C CA . THR A 1 94 ? -1.574 1.284 10.837 1.00 97.25 94 THR A CA 1
ATOM 728 C C . THR A 1 94 ? -0.631 0.738 9.784 1.00 97.25 94 THR A C 1
ATOM 730 O O . THR A 1 94 ? -1.050 0.055 8.852 1.00 97.25 94 THR A O 1
ATOM 733 N N . GLY A 1 95 ? 0.648 1.067 9.937 1.00 94.69 95 GLY A N 1
ATOM 734 C CA . GLY A 1 95 ? 1.705 0.758 8.991 1.00 94.69 95 GLY A CA 1
ATOM 735 C C . GLY A 1 95 ? 3.075 1.117 9.555 1.00 94.69 95 GLY A C 1
ATOM 736 O O . GLY A 1 95 ? 3.206 1.915 10.489 1.00 94.69 95 GLY A O 1
ATOM 737 N N . ASP A 1 96 ? 4.096 0.488 8.988 1.00 92.00 96 ASP A N 1
ATOM 738 C CA . ASP A 1 96 ? 5.482 0.695 9.384 1.00 92.00 96 ASP A CA 1
ATOM 739 C C . ASP A 1 96 ? 6.064 2.021 8.851 1.00 92.00 96 ASP A C 1
ATOM 741 O O . ASP A 1 96 ? 5.398 2.836 8.200 1.00 92.00 96 ASP A O 1
ATOM 745 N N . GLU A 1 97 ? 7.347 2.229 9.146 1.00 91.50 97 GLU A N 1
ATOM 746 C CA . GLU A 1 97 ? 8.096 3.427 8.779 1.00 91.50 97 GLU A CA 1
ATOM 747 C C . GLU A 1 97 ? 8.168 3.649 7.266 1.00 91.50 97 GLU A C 1
ATOM 749 O O . GLU A 1 97 ? 8.201 4.800 6.821 1.00 91.50 97 GLU A O 1
ATOM 754 N N . ALA A 1 98 ? 8.123 2.579 6.460 1.00 88.06 98 ALA A N 1
ATOM 755 C CA . ALA A 1 98 ? 8.192 2.690 5.009 1.00 88.06 98 ALA A CA 1
ATOM 756 C C . ALA A 1 98 ? 7.022 3.512 4.450 1.00 88.06 98 ALA A C 1
ATOM 758 O O . ALA A 1 98 ? 7.201 4.219 3.455 1.00 88.06 98 ALA A O 1
ATOM 759 N N . TYR A 1 99 ? 5.866 3.458 5.118 1.00 91.69 99 TYR A N 1
ATOM 760 C CA . TYR A 1 99 ? 4.675 4.235 4.785 1.00 91.69 99 TYR A CA 1
ATOM 761 C C . TYR A 1 99 ? 4.598 5.546 5.568 1.00 91.69 99 TYR A C 1
ATOM 763 O O . TYR A 1 99 ? 4.301 6.586 4.982 1.00 91.69 99 TYR A O 1
ATOM 771 N N . GLY A 1 100 ? 4.891 5.540 6.871 1.00 90.69 100 GLY A N 1
ATOM 772 C CA . GLY A 1 100 ? 4.718 6.744 7.689 1.00 90.69 100 GLY A CA 1
ATOM 773 C C . GLY A 1 100 ? 5.710 7.867 7.384 1.00 90.69 100 GLY A C 1
ATOM 774 O O . GLY A 1 100 ? 5.356 9.043 7.515 1.00 90.69 100 GLY A O 1
ATOM 775 N N . GLN A 1 101 ? 6.905 7.559 6.870 1.00 92.25 101 GLN A N 1
ATOM 776 C CA . GLN A 1 101 ? 7.829 8.590 6.376 1.00 92.25 101 GLN A CA 1
ATOM 777 C C . GLN A 1 101 ? 7.268 9.378 5.174 1.00 92.25 101 GLN A C 1
ATOM 779 O O . GLN A 1 101 ? 7.720 10.484 4.879 1.00 92.25 101 GLN A O 1
ATOM 784 N N . VAL A 1 102 ? 6.254 8.848 4.480 1.00 93.75 102 VAL A N 1
ATOM 785 C CA . VAL A 1 102 ? 5.633 9.500 3.324 1.00 93.75 102 VAL A CA 1
ATOM 786 C C . VAL A 1 102 ? 4.602 10.518 3.800 1.00 93.75 102 VAL A C 1
ATOM 788 O O . VAL A 1 102 ? 3.426 10.214 3.981 1.00 93.75 102 VAL A O 1
ATOM 791 N N . GLY A 1 103 ? 5.035 11.771 3.971 1.00 91.88 103 GLY A N 1
ATOM 792 C CA . GLY A 1 103 ? 4.163 12.855 4.446 1.00 91.88 103 GLY A CA 1
ATOM 793 C C . GLY A 1 103 ? 2.887 13.042 3.615 1.00 91.88 103 GLY A C 1
ATOM 794 O O . GLY A 1 103 ? 1.827 13.284 4.179 1.00 91.88 103 GLY A O 1
ATOM 795 N N . LYS A 1 104 ? 2.957 12.848 2.290 1.00 93.19 104 LYS A N 1
ATOM 796 C CA . LYS A 1 104 ? 1.779 12.926 1.408 1.00 93.19 104 LYS A CA 1
ATOM 797 C C . LYS A 1 104 ? 0.718 11.871 1.734 1.00 93.19 104 LYS A C 1
ATOM 799 O O . LYS A 1 104 ? -0.461 12.193 1.693 1.00 93.19 104 LYS A O 1
ATOM 804 N N . LEU A 1 105 ? 1.130 10.652 2.088 1.00 94.00 105 LEU A N 1
ATOM 805 C CA . LEU A 1 105 ? 0.206 9.584 2.470 1.00 94.00 105 LE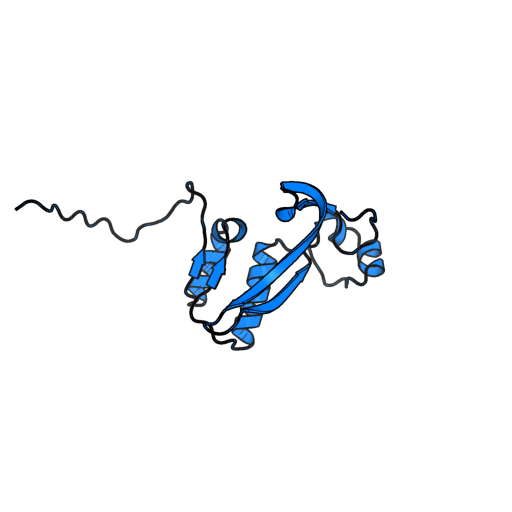U A CA 1
ATOM 806 C C . LEU A 1 105 ? -0.504 9.929 3.783 1.00 94.00 105 LEU A C 1
ATOM 808 O O . LEU A 1 105 ? -1.714 9.770 3.880 1.00 94.00 105 LEU A O 1
ATOM 812 N N . ARG A 1 106 ? 0.231 10.465 4.768 1.00 94.06 106 ARG A N 1
ATOM 813 C CA . ARG A 1 106 ? -0.354 10.944 6.033 1.00 94.06 106 ARG A CA 1
ATOM 814 C C . ARG A 1 106 ? -1.379 12.052 5.811 1.00 94.06 106 ARG A C 1
ATOM 816 O O . ARG A 1 106 ? -2.519 11.907 6.230 1.00 94.06 106 ARG A O 1
ATOM 823 N N . LEU A 1 107 ? -1.007 13.095 5.069 1.00 94.31 107 LEU A N 1
ATOM 824 C CA . LEU A 1 107 ? -1.918 14.197 4.735 1.00 94.31 107 LEU A CA 1
ATOM 825 C C . LEU A 1 107 ? -3.150 13.721 3.949 1.00 94.31 107 LEU A C 1
ATOM 827 O O . LEU A 1 107 ? -4.240 14.260 4.117 1.00 94.31 107 LEU A O 1
ATOM 831 N N . TRP A 1 108 ? -2.996 12.709 3.093 1.00 96.00 108 TRP A N 1
ATOM 832 C CA . TRP A 1 108 ? -4.116 12.106 2.374 1.00 96.00 108 TRP A CA 1
ATOM 833 C C . TRP A 1 108 ? -5.050 11.311 3.300 1.00 96.00 108 TRP A C 1
ATOM 835 O O . TRP A 1 108 ? -6.264 11.432 3.183 1.00 96.00 108 TRP A O 1
ATOM 845 N N . LEU A 1 109 ? -4.518 10.552 4.264 1.00 95.75 109 LEU A N 1
ATOM 846 C CA . LEU A 1 109 ? -5.346 9.882 5.277 1.00 95.75 109 LEU A CA 1
ATOM 847 C C . LEU A 1 109 ? -6.131 10.904 6.112 1.00 95.75 109 LEU A C 1
ATOM 849 O O . LEU A 1 109 ? -7.326 10.721 6.339 1.00 95.75 109 LEU A O 1
ATOM 853 N N . GLU A 1 110 ? -5.488 12.006 6.508 1.00 95.06 110 GLU A N 1
ATOM 854 C CA . GLU A 1 110 ? -6.131 13.110 7.236 1.00 95.06 110 GLU A CA 1
ATOM 855 C C . GLU A 1 110 ? -7.255 13.756 6.419 1.00 95.06 110 GLU A C 1
ATOM 857 O O . GLU A 1 110 ? -8.356 13.946 6.936 1.00 95.06 110 GLU A O 1
ATOM 862 N N . SER A 1 111 ? -7.025 14.037 5.131 1.00 95.88 111 SER A N 1
ATOM 863 C CA . SER A 1 111 ? -8.042 14.651 4.264 1.00 95.88 111 SER A CA 1
ATOM 864 C C . SER A 1 111 ? -9.250 13.744 4.009 1.00 95.88 111 SER A C 1
ATOM 866 O O . SER A 1 111 ? -10.339 14.236 3.716 1.00 95.88 111 SER A O 1
ATOM 868 N N . ARG A 1 112 ? -9.081 12.424 4.159 1.00 95.50 112 ARG A N 1
ATOM 869 C CA . ARG A 1 112 ? -10.152 11.419 4.090 1.00 95.50 112 ARG A CA 1
ATOM 870 C C . ARG A 1 112 ? -10.794 11.127 5.452 1.00 95.50 112 ARG A C 1
ATOM 872 O O . ARG A 1 112 ? -11.673 10.273 5.524 1.00 95.50 112 ARG A O 1
ATOM 879 N N . GLY A 1 113 ? -10.375 11.809 6.522 1.00 95.12 113 GLY A N 1
ATOM 880 C CA . GLY A 1 113 ? -10.888 11.591 7.877 1.00 95.12 113 GLY A CA 1
ATOM 881 C C . GLY A 1 113 ? -10.492 10.238 8.477 1.00 95.12 113 GLY A C 1
ATOM 882 O O . GLY A 1 113 ? -11.157 9.747 9.387 1.00 95.12 113 GLY A O 1
ATOM 883 N N . VAL A 1 114 ? -9.425 9.614 7.970 1.00 97.06 114 VAL A N 1
ATOM 884 C CA . VAL A 1 114 ? -8.960 8.305 8.431 1.00 97.06 114 VAL A CA 1
ATOM 885 C C . VAL A 1 114 ? -8.006 8.476 9.611 1.00 97.06 114 VAL A C 1
ATOM 887 O O . VAL A 1 114 ? -6.867 8.934 9.466 1.00 97.06 114 VAL A O 1
ATOM 890 N N . ALA A 1 115 ? -8.454 8.045 10.792 1.00 97.25 115 ALA A N 1
ATOM 891 C CA . ALA A 1 115 ? -7.587 7.924 11.957 1.00 97.25 115 ALA A CA 1
ATOM 892 C C . ALA A 1 115 ? -6.454 6.928 11.666 1.00 97.25 115 ALA A C 1
ATOM 894 O O . ALA A 1 115 ? -6.688 5.840 11.135 1.00 97.25 115 ALA A O 1
ATOM 895 N N . HIS A 1 116 ? -5.216 7.286 12.002 1.00 96.56 116 HIS A N 1
ATOM 896 C CA . HIS A 1 116 ? -4.068 6.450 11.673 1.00 96.56 116 HIS A CA 1
ATOM 897 C C . HIS A 1 116 ? -2.948 6.531 12.711 1.00 96.56 116 HIS A C 1
ATOM 899 O O . HIS A 1 116 ? -2.729 7.556 13.352 1.00 96.56 116 HIS A O 1
ATOM 905 N N . VAL A 1 117 ? -2.215 5.426 12.840 1.00 96.38 117 VAL A N 1
ATOM 906 C CA . VAL A 1 117 ? -0.987 5.309 13.630 1.00 96.38 117 VAL A CA 1
ATOM 907 C C . VAL A 1 117 ? 0.088 4.732 12.720 1.00 96.38 117 VAL A C 1
ATOM 909 O O . VAL A 1 117 ? 0.099 3.532 12.446 1.00 96.38 117 VAL A O 1
ATOM 912 N N . LEU A 1 118 ? 0.982 5.588 12.232 1.00 95.56 118 LEU A N 1
ATOM 913 C CA . LEU A 1 118 ? 2.083 5.190 11.358 1.00 95.56 118 LEU A CA 1
ATOM 914 C C . LEU A 1 118 ? 3.417 5.428 12.059 1.00 95.56 118 LEU A C 1
ATOM 916 O O . LEU A 1 118 ? 3.631 6.491 12.643 1.00 95.56 118 LEU A O 1
ATOM 920 N N . ALA A 1 119 ? 4.324 4.455 11.976 1.00 94.12 119 ALA A N 1
ATOM 921 C CA . ALA A 1 119 ? 5.693 4.668 12.426 1.00 94.12 119 ALA A CA 1
ATOM 922 C C . ALA A 1 119 ? 6.377 5.712 11.528 1.00 94.12 119 ALA A C 1
ATOM 924 O O . ALA A 1 119 ? 6.204 5.703 10.314 1.00 94.12 119 ALA A O 1
ATOM 925 N N . VAL A 1 120 ? 7.151 6.623 12.113 1.00 92.06 120 VAL A N 1
ATOM 926 C CA . VAL A 1 120 ? 7.892 7.663 11.385 1.00 92.06 120 VAL A CA 1
ATOM 927 C C . VAL A 1 120 ? 9.354 7.662 11.827 1.00 92.06 120 VAL A C 1
ATOM 929 O O . VAL A 1 120 ? 9.629 7.307 12.978 1.00 92.06 120 VAL A O 1
ATOM 932 N N . PRO A 1 121 ? 10.293 8.088 10.964 1.00 88.94 121 PRO A N 1
ATOM 933 C CA . PRO A 1 121 ? 11.686 8.213 11.360 1.00 88.94 121 PRO A CA 1
ATOM 934 C C . PRO A 1 121 ? 11.846 9.234 12.474 1.00 88.94 121 PRO A C 1
ATOM 936 O O . PRO A 1 121 ? 11.140 10.240 12.529 1.00 88.94 121 PRO A O 1
ATOM 939 N N . LYS A 1 122 ? 12.851 9.033 13.331 1.00 88.06 122 LYS A N 1
ATOM 940 C CA . LYS A 1 122 ? 13.194 9.988 14.400 1.00 88.06 122 LYS A CA 1
ATOM 941 C C . LYS A 1 122 ? 13.466 11.402 13.864 1.00 88.06 122 LYS A C 1
ATOM 943 O O . LYS A 1 122 ? 13.235 12.379 14.565 1.00 88.06 122 LYS A O 1
ATOM 948 N N . SER A 1 123 ? 13.966 11.511 12.635 1.00 86.88 123 SER A N 1
ATOM 949 C CA . SER A 1 123 ? 14.229 12.782 11.951 1.00 86.88 123 SER A CA 1
ATOM 950 C C . SER A 1 123 ? 12.981 13.428 11.340 1.00 86.88 123 SER A C 1
ATOM 952 O O . SER A 1 123 ? 13.098 14.450 10.666 1.00 86.88 123 SER A O 1
ATOM 954 N N . GLN A 1 124 ? 11.796 12.833 11.509 1.00 86.06 124 GLN A N 1
ATOM 955 C CA . GLN A 1 124 ? 10.557 13.376 10.973 1.00 86.06 124 GLN A CA 1
ATOM 956 C C . GLN A 1 124 ? 10.230 14.708 11.649 1.00 86.06 124 GLN A C 1
ATOM 958 O O . GLN A 1 124 ? 9.965 14.772 12.848 1.00 86.06 124 GLN A O 1
ATOM 963 N N . MET A 1 125 ? 10.175 15.770 10.849 1.00 79.19 125 MET A N 1
ATOM 964 C CA . MET A 1 125 ? 9.663 17.057 11.306 1.00 79.19 125 MET A CA 1
ATOM 965 C C . MET A 1 125 ? 8.161 16.940 11.575 1.00 79.19 125 MET A C 1
ATOM 967 O O . MET A 1 125 ? 7.403 16.474 10.715 1.00 79.19 125 MET A O 1
ATOM 971 N N . VAL A 1 126 ? 7.749 17.371 12.763 1.00 77.19 126 VAL A N 1
ATOM 972 C CA . VAL A 1 126 ? 6.351 17.465 13.188 1.00 77.19 126 VAL A CA 1
ATOM 973 C C . VAL A 1 126 ? 6.045 18.911 13.552 1.00 77.19 126 VAL A C 1
ATOM 975 O O . VAL A 1 126 ? 6.856 19.584 14.189 1.00 77.19 126 VAL A O 1
ATOM 978 N N . ILE A 1 127 ? 4.885 19.402 13.123 1.00 70.06 127 ILE A N 1
ATOM 979 C CA . ILE A 1 127 ? 4.389 20.717 13.523 1.00 7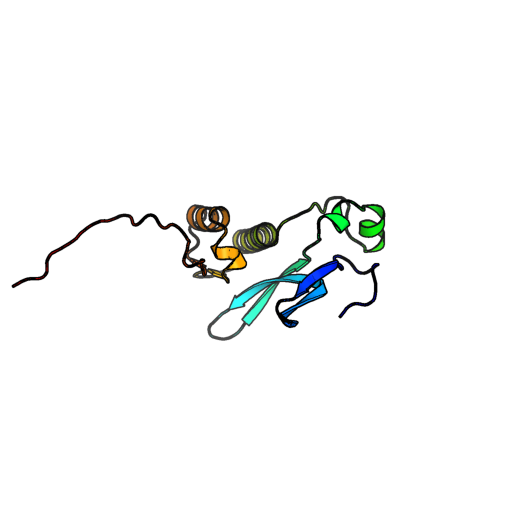0.06 127 ILE A CA 1
ATOM 980 C C . ILE A 1 127 ? 3.446 20.474 14.696 1.00 70.06 127 ILE A C 1
ATOM 982 O O . ILE A 1 127 ? 2.361 19.930 14.519 1.00 70.06 127 ILE A O 1
ATOM 986 N N . SER A 1 128 ? 3.881 20.836 15.902 1.00 66.88 128 SER A N 1
ATOM 987 C CA . SER A 1 128 ? 3.013 20.807 17.079 1.00 66.88 128 SER A CA 1
ATOM 988 C C . SER A 1 128 ? 2.130 22.048 17.067 1.00 66.88 128 SER A C 1
ATOM 990 O O . SER A 1 128 ? 2.633 23.166 17.198 1.00 66.88 128 SER A O 1
ATOM 992 N N . MET A 1 129 ? 0.818 21.870 16.933 1.00 61.81 129 MET A N 1
ATOM 993 C CA . MET A 1 129 ? -0.147 22.945 17.157 1.00 61.81 129 MET A CA 1
ATOM 994 C C . MET A 1 129 ? -0.418 23.067 18.664 1.00 61.81 129 MET A C 1
ATOM 996 O O . MET A 1 129 ? -1.435 22.582 19.134 1.00 61.81 129 MET A O 1
ATOM 1000 N N . GLU A 1 130 ? 0.562 23.624 19.395 1.00 59.12 130 GLU A N 1
ATOM 1001 C CA . GLU A 1 130 ? 0.449 24.440 20.630 1.00 59.12 130 GLU A CA 1
ATOM 1002 C C . GLU A 1 130 ? 1.787 24.482 21.411 1.00 59.12 130 GLU A C 1
ATOM 1004 O O . GLU A 1 130 ? 2.264 23.444 21.874 1.00 59.12 130 GLU A O 1
ATOM 1009 N N . PRO A 1 131 ? 2.383 25.667 21.656 1.00 54.81 131 PRO A N 1
ATOM 1010 C CA . PRO A 1 131 ? 3.310 25.884 22.758 1.00 54.81 131 PRO A CA 1
ATOM 1011 C C . PRO A 1 131 ? 2.544 26.464 23.960 1.00 54.81 131 PRO A C 1
ATOM 1013 O O . PRO A 1 131 ? 2.534 27.673 24.171 1.00 54.81 131 PRO A O 1
ATOM 1016 N N . GLN A 1 132 ? 1.907 25.623 24.779 1.00 49.94 132 GLN A N 1
ATOM 1017 C CA . GLN A 1 132 ? 1.479 26.030 26.124 1.00 49.94 132 GLN A CA 1
ATOM 1018 C C . GLN A 1 132 ? 2.453 25.473 27.168 1.00 49.94 132 GLN A C 1
ATOM 1020 O O . GLN A 1 132 ? 2.251 24.399 27.729 1.00 49.94 132 GLN A O 1
ATOM 1025 N N . GLN A 1 133 ? 3.518 26.223 27.473 1.00 51.97 133 GLN A N 1
ATOM 1026 C CA . GLN A 1 133 ? 4.241 26.026 28.732 1.00 51.97 133 GLN A CA 1
ATOM 1027 C C . GLN A 1 133 ? 3.400 26.604 29.874 1.00 51.97 133 GLN A C 1
ATOM 1029 O O . GLN A 1 133 ? 3.445 27.801 30.152 1.00 51.97 133 GLN A O 1
ATOM 1034 N N . ARG A 1 134 ? 2.652 25.755 30.581 1.00 43.50 134 ARG A N 1
ATOM 1035 C CA . ARG A 1 134 ? 2.191 26.086 31.933 1.00 43.50 134 ARG A CA 1
ATOM 1036 C C . ARG A 1 134 ? 3.274 25.663 32.921 1.00 43.50 134 ARG A C 1
ATOM 1038 O O . ARG A 1 134 ? 3.545 24.476 33.074 1.00 43.50 134 ARG A O 1
ATOM 1045 N N . ARG A 1 135 ? 3.916 26.640 33.574 1.00 40.81 135 ARG A N 1
ATOM 1046 C CA . ARG A 1 135 ? 4.802 26.388 34.719 1.00 40.81 135 ARG A CA 1
ATOM 1047 C C . ARG A 1 135 ? 3.977 25.761 35.842 1.00 40.81 135 ARG A C 1
ATOM 1049 O O . ARG A 1 135 ? 3.084 26.411 36.375 1.00 40.81 135 ARG A O 1
ATOM 1056 N N . ALA A 1 136 ? 4.297 24.527 36.210 1.00 38.78 136 ALA A N 1
ATOM 1057 C CA . ALA A 1 136 ? 3.860 23.942 37.466 1.00 38.78 136 ALA A CA 1
ATOM 1058 C C . ALA A 1 136 ? 4.889 24.303 38.545 1.00 38.78 136 ALA A C 1
ATOM 1060 O O . ALA A 1 136 ? 5.875 23.597 38.717 1.00 38.78 136 ALA A O 1
ATOM 1061 N N . HIS A 1 137 ? 4.676 25.419 39.238 1.00 40.25 137 HIS A N 1
ATOM 1062 C CA . HIS A 1 137 ? 5.233 25.629 40.572 1.00 40.25 137 HIS A CA 1
ATOM 1063 C C . HIS A 1 137 ? 4.140 26.251 41.441 1.00 40.25 137 HIS A C 1
ATOM 1065 O O . HIS A 1 137 ? 3.682 27.359 41.162 1.00 40.25 137 HIS A O 1
ATOM 1071 N N . ALA A 1 138 ? 3.698 25.463 42.423 1.00 42.19 138 ALA A N 1
ATOM 1072 C CA . ALA A 1 138 ? 3.142 25.949 43.678 1.00 42.19 138 ALA A CA 1
ATOM 1073 C C . ALA A 1 138 ? 4.301 26.309 44.617 1.00 42.19 138 ALA A C 1
ATOM 1075 O O . ALA A 1 138 ? 5.373 25.672 44.469 1.00 42.19 138 ALA A O 1
#

pLDDT: mean 88.42, std 13.98, range [38.78, 98.38]